Protein AF-A0A2I0QJQ7-F1 (afdb_monomer)

Nearest PDB structures (foldseek):
  6m6u-assembly1_A  TM=6.768E-01  e=4.555E-05  Shewanella oneidensis MR-1
  7aer-assembly1_A  TM=6.927E-01  e=9.333E-05  Shewanella oneidensis MR-1
  7bxo-assembly1_A  TM=7.115E-01  e=1.380E-04  Shewanella oneidensis MR-1
  6m6w-assembly1_F  TM=6.430E-01  e=3.671E-04  Shewanella oneidensis MR-1
  6m6v-assembly1_A  TM=6.488E-01  e=1.042E-03  Shewanella oneidensis MR-1

Foldseek 3Di:
DPPQADDLVNVLVQCVVLQVFWKKWFDPCQVPVHQQATEMETEDVDQDPVVLVVVVVVCPPSGPPSYDYDHLNPDDLVVLVRCLVTIGTSHDDPVVVNVVSVVSVVVVD

Radius of gyration: 13.85 Å; Cα contacts (8 Å, |Δi|>4): 136; chains: 1; bounding box: 44×24×38 Å

Secondary structure (DSSP, 8-state):
---S---HHHHHHHTGGGTTSEEEE-THHHHH---SSEEEEEE-----HHHHHHHHHHHTTSS-TTEEEEEGGGS-HHHHHHHHHS-EEEES-HHHHHHHHHHHHTT--

Mean predicted aligned error: 4.7 Å

Solvent-accessible surface area (backbone atoms only — not comparable to full-ato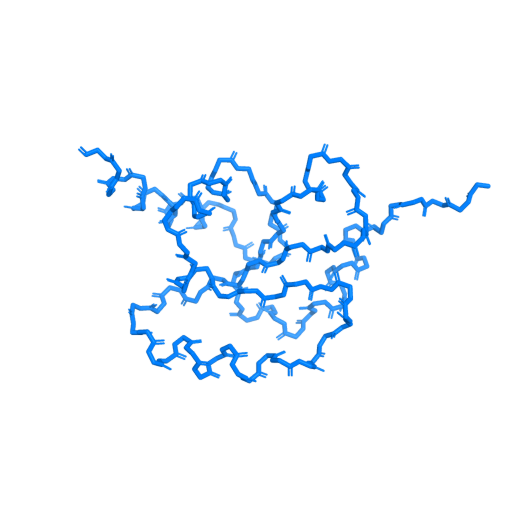m values): 6516 Å² total; per-residue (Å²): 131,81,75,74,57,80,53,70,67,58,54,43,60,73,48,50,89,51,58,90,34,36,29,30,39,22,64,56,30,74,76,70,46,44,64,81,54,35,37,31,35,38,47,78,89,59,86,54,63,68,61,51,49,52,55,46,61,75,50,63,86,76,56,66,88,50,49,50,79,41,50,49,79,77,49,56,70,72,56,49,52,52,40,74,76,44,63,45,82,71,30,73,56,70,69,62,52,52,54,58,47,50,62,58,57,66,74,74,116

Sequence (109 aa):
MLSTDKLPDEIKNDLKDLRTYEVIIYGSYVKEKSIRDIDIAVITKIKNKDENLKIWYDLIGRFPPLYDIKIFELLPLTIKATIINNYKVIFGNSPDISEYFYFYRKLWD

Structure (mmCIF, N/CA/C/O backbone):
data_AF-A0A2I0QJQ7-F1
#
_entry.id   AF-A0A2I0QJQ7-F1
#
loop_
_atom_site.group_PDB
_atom_site.id
_atom_site.type_symbol
_atom_site.label_atom_id
_atom_site.label_alt_id
_atom_site.label_comp_id
_atom_site.label_asym_id
_atom_site.label_entity_id
_atom_site.label_seq_id
_atom_site.pdbx_PDB_ins_code
_atom_site.Cartn_x
_atom_site.Cartn_y
_atom_site.Cartn_z
_atom_site.occupancy
_atom_site.B_iso_or_equiv
_atom_site.auth_seq_id
_atom_site.auth_comp_id
_atom_site.auth_asym_id
_atom_site.auth_atom_id
_atom_site.pdbx_PDB_model_num
ATOM 1 N N . MET A 1 1 ? 27.780 -5.982 -15.570 1.00 35.81 1 MET A N 1
ATOM 2 C CA . MET A 1 1 ? 26.865 -6.127 -14.419 1.00 35.81 1 MET A CA 1
ATOM 3 C C . MET A 1 1 ? 25.549 -5.490 -14.808 1.00 35.81 1 MET A C 1
ATOM 5 O O . MET A 1 1 ? 25.504 -4.275 -14.927 1.00 35.81 1 MET A O 1
ATOM 9 N N . LEU A 1 2 ? 24.527 -6.293 -15.106 1.00 39.06 2 LEU A N 1
ATOM 10 C CA . LEU A 1 2 ? 23.160 -5.784 -15.225 1.00 39.06 2 LEU A CA 1
ATOM 11 C C . LEU A 1 2 ? 22.758 -5.304 -13.827 1.00 39.06 2 LEU A C 1
ATOM 13 O O . LEU A 1 2 ? 22.912 -6.063 -12.871 1.00 39.06 2 LEU A O 1
ATOM 17 N N . SER A 1 3 ? 22.348 -4.046 -13.684 1.00 45.84 3 SER A N 1
ATOM 18 C CA . SER A 1 3 ? 21.834 -3.550 -12.410 1.00 45.84 3 SER A CA 1
ATOM 19 C C . SER A 1 3 ? 20.608 -4.378 -12.034 1.00 45.84 3 SER A C 1
ATOM 21 O O . SER A 1 3 ? 19.623 -4.407 -12.764 1.00 45.84 3 SER A O 1
ATOM 23 N N . THR A 1 4 ? 20.674 -5.067 -10.900 1.00 55.44 4 THR A N 1
ATOM 24 C CA . THR A 1 4 ? 19.566 -5.831 -10.304 1.00 55.44 4 THR A CA 1
ATOM 25 C C . THR A 1 4 ? 18.469 -4.944 -9.711 1.00 55.44 4 THR A C 1
ATOM 27 O O . THR A 1 4 ? 17.486 -5.462 -9.193 1.00 55.44 4 THR A O 1
ATOM 30 N N . ASP A 1 5 ? 18.617 -3.623 -9.813 1.00 65.38 5 ASP A N 1
ATOM 31 C CA . ASP A 1 5 ? 17.713 -2.634 -9.244 1.00 65.38 5 ASP A CA 1
ATOM 32 C C . ASP A 1 5 ? 16.910 -1.982 -10.376 1.00 65.38 5 ASP A C 1
ATOM 34 O O . ASP A 1 5 ? 17.487 -1.363 -11.273 1.00 65.38 5 ASP A O 1
ATOM 38 N N . LYS A 1 6 ? 15.576 -2.059 -10.315 1.00 73.44 6 LYS A N 1
ATOM 39 C CA . LYS A 1 6 ? 14.714 -1.178 -11.109 1.00 73.44 6 LYS A CA 1
ATOM 40 C C . LYS A 1 6 ? 14.718 0.200 -10.463 1.00 73.44 6 LYS A C 1
ATOM 42 O O . LYS A 1 6 ? 14.444 0.311 -9.262 1.00 73.44 6 LYS A O 1
ATOM 47 N N . LEU A 1 7 ? 15.038 1.241 -11.229 1.00 81.56 7 LEU A N 1
ATOM 48 C CA . LEU A 1 7 ? 15.132 2.594 -10.687 1.00 81.56 7 LEU A CA 1
ATOM 49 C C . LEU A 1 7 ? 13.747 3.104 -10.239 1.00 81.56 7 LEU A C 1
ATOM 51 O O . LEU A 1 7 ? 12.741 2.803 -10.887 1.00 81.56 7 LEU A O 1
ATOM 55 N N . PRO A 1 8 ? 13.661 3.908 -9.160 1.00 81.44 8 PRO A N 1
ATOM 56 C CA . PRO A 1 8 ? 12.390 4.465 -8.692 1.00 81.44 8 PRO A CA 1
ATOM 57 C C . PRO A 1 8 ? 11.608 5.228 -9.769 1.00 81.44 8 PRO A C 1
ATOM 59 O O . PRO A 1 8 ? 10.381 5.162 -9.785 1.00 81.44 8 PRO A O 1
ATOM 62 N N . ASP A 1 9 ? 12.303 5.912 -10.680 1.00 88.06 9 ASP A N 1
ATOM 63 C CA . ASP A 1 9 ? 11.674 6.669 -11.767 1.00 88.06 9 ASP A CA 1
ATOM 64 C C . ASP A 1 9 ? 11.020 5.760 -12.813 1.00 88.06 9 ASP A C 1
ATOM 66 O O . ASP A 1 9 ? 9.946 6.082 -13.319 1.00 88.06 9 ASP A O 1
ATOM 70 N N . GLU A 1 10 ? 11.603 4.589 -13.082 1.00 91.44 10 GLU A N 1
ATOM 71 C CA . GLU A 1 10 ? 10.990 3.586 -13.957 1.00 91.44 10 GLU A CA 1
ATOM 72 C C . GLU A 1 10 ? 9.720 3.018 -13.322 1.00 91.44 10 GLU A C 1
ATOM 74 O O . GLU A 1 10 ? 8.692 2.908 -13.984 1.00 91.44 10 GLU A O 1
ATOM 79 N N . ILE A 1 11 ? 9.758 2.719 -12.018 1.00 92.44 11 ILE A N 1
ATOM 80 C CA . ILE A 1 11 ? 8.571 2.258 -11.284 1.00 92.44 11 ILE A CA 1
ATOM 81 C C . ILE A 1 11 ? 7.478 3.327 -11.307 1.00 92.44 11 ILE A C 1
ATOM 83 O O . ILE A 1 11 ? 6.312 3.025 -11.555 1.00 92.44 11 ILE A O 1
ATOM 87 N N . LYS A 1 12 ? 7.849 4.590 -11.090 1.00 94.19 12 LYS A N 1
ATOM 88 C CA . LYS A 1 12 ? 6.910 5.709 -11.152 1.00 94.19 12 LYS A CA 1
ATOM 89 C C . LYS A 1 12 ? 6.307 5.861 -12.550 1.00 94.19 12 LYS A C 1
ATOM 91 O O . LYS A 1 12 ? 5.115 6.117 -12.666 1.00 94.19 12 LYS A O 1
ATOM 96 N N . ASN A 1 13 ? 7.087 5.684 -13.612 1.00 95.50 13 ASN A N 1
ATOM 97 C CA . ASN A 1 13 ? 6.565 5.761 -14.974 1.00 95.50 13 ASN A CA 1
ATOM 98 C C . ASN A 1 13 ? 5.600 4.608 -15.303 1.00 95.50 13 ASN A C 1
ATOM 100 O O . ASN A 1 13 ? 4.540 4.853 -15.878 1.00 95.50 13 ASN A O 1
ATOM 104 N N . ASP A 1 14 ? 5.920 3.380 -14.895 1.00 95.19 14 ASP A N 1
ATOM 105 C CA . ASP A 1 14 ? 5.062 2.207 -15.118 1.00 95.19 14 ASP A CA 1
ATOM 106 C C . ASP A 1 14 ? 3.722 2.315 -14.383 1.00 95.19 14 ASP A C 1
ATOM 108 O O . ASP A 1 14 ? 2.685 1.897 -14.893 1.00 95.19 14 ASP A O 1
ATOM 112 N N . LEU A 1 15 ? 3.733 2.918 -13.193 1.00 96.25 15 LEU A N 1
ATOM 113 C CA . LEU A 1 15 ? 2.554 3.076 -12.343 1.00 96.25 15 LEU A CA 1
ATOM 114 C C . LEU A 1 15 ? 1.828 4.416 -12.549 1.00 96.25 15 LEU A C 1
ATOM 116 O O . LEU A 1 15 ? 0.923 4.738 -11.782 1.00 96.25 15 LEU A O 1
ATOM 120 N N . LYS A 1 16 ? 2.186 5.214 -13.565 1.00 96.31 16 LYS A N 1
ATOM 121 C CA . LYS A 1 16 ? 1.664 6.582 -13.777 1.00 96.31 16 LYS A CA 1
ATOM 122 C C . LYS A 1 16 ? 0.136 6.692 -13.806 1.00 96.31 16 LYS A C 1
ATOM 124 O O . LYS A 1 16 ? -0.399 7.737 -13.439 1.00 96.31 16 LYS A O 1
ATOM 129 N N . ASP A 1 17 ? -0.558 5.634 -14.218 1.00 96.06 17 ASP A N 1
ATOM 130 C CA . ASP A 1 17 ? -2.022 5.594 -14.285 1.00 96.06 17 ASP A CA 1
ATOM 131 C C . ASP A 1 17 ? -2.670 5.494 -12.892 1.00 96.06 17 ASP A C 1
ATOM 133 O O . ASP A 1 17 ? -3.853 5.786 -12.744 1.00 96.06 17 ASP A O 1
ATOM 137 N N . LEU A 1 18 ? -1.895 5.153 -11.855 1.00 96.81 18 LEU A N 1
ATOM 138 C CA . LEU A 1 18 ? -2.322 5.164 -10.454 1.00 96.81 18 LEU A CA 1
ATOM 139 C C . LEU A 1 18 ? -2.127 6.523 -9.770 1.00 96.81 18 LEU A C 1
ATO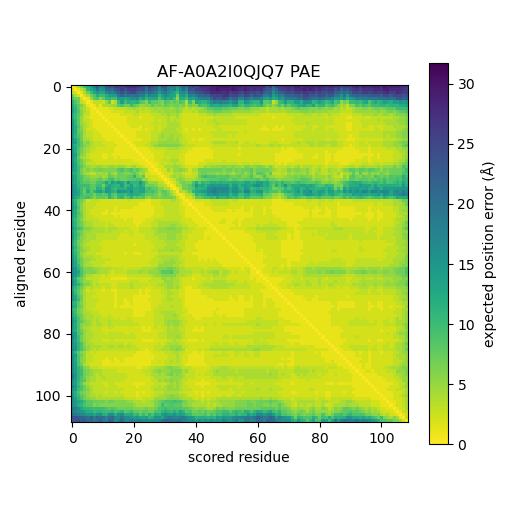M 141 O O . LEU A 1 18 ? -2.460 6.651 -8.598 1.00 96.81 18 LEU A O 1
ATOM 145 N N . ARG A 1 19 ? -1.609 7.551 -10.460 1.00 95.25 19 ARG A N 1
ATOM 146 C CA . ARG A 1 19 ? -1.275 8.859 -9.854 1.00 95.25 19 ARG A CA 1
ATOM 147 C C . ARG A 1 19 ? -2.458 9.605 -9.226 1.00 95.25 19 ARG A C 1
ATOM 149 O O . ARG A 1 19 ? -2.250 10.607 -8.550 1.00 95.25 19 ARG A O 1
ATOM 156 N N . THR A 1 20 ? -3.688 9.185 -9.523 1.00 95.00 20 THR A N 1
ATOM 157 C CA . THR A 1 20 ? -4.914 9.705 -8.898 1.00 95.00 20 THR A CA 1
ATOM 158 C C . THR A 1 20 ? -5.101 9.200 -7.471 1.00 95.00 20 THR A C 1
ATOM 160 O O . THR A 1 20 ? -5.920 9.747 -6.741 1.00 95.00 20 THR A O 1
ATOM 163 N N . TYR A 1 21 ? -4.355 8.168 -7.084 1.00 97.44 21 TYR A N 1
ATOM 164 C CA . TYR A 1 21 ? -4.306 7.615 -5.743 1.00 97.44 21 TYR A CA 1
ATOM 165 C C . TYR A 1 21 ? -2.980 7.957 -5.066 1.00 97.44 21 TYR A C 1
ATOM 167 O O . TYR A 1 21 ? -1.979 8.296 -5.705 1.00 97.44 21 TYR A O 1
ATOM 175 N N . GLU A 1 22 ? -2.962 7.797 -3.749 1.00 98.12 22 GLU A N 1
ATOM 176 C CA . GLU A 1 22 ? -1.719 7.658 -3.006 1.00 98.12 22 GLU A CA 1
ATOM 177 C C . GLU A 1 22 ? -1.194 6.232 -3.202 1.00 98.12 22 GLU A C 1
ATOM 179 O O . GLU A 1 22 ? -1.937 5.255 -3.079 1.00 98.12 22 GLU A O 1
ATOM 184 N N . VAL A 1 23 ? 0.086 6.109 -3.547 1.00 98.00 23 VAL A N 1
ATOM 185 C CA . VAL A 1 23 ? 0.702 4.827 -3.902 1.00 98.00 23 VAL A CA 1
ATOM 186 C C . VAL A 1 23 ? 2.054 4.714 -3.239 1.00 98.00 23 VAL A C 1
ATOM 188 O O . VAL A 1 23 ? 2.887 5.624 -3.322 1.00 98.00 23 VAL A O 1
ATOM 191 N N . ILE A 1 24 ? 2.287 3.562 -2.628 1.00 97.31 24 ILE A N 1
ATOM 192 C CA . ILE A 1 24 ? 3.518 3.262 -1.912 1.00 97.31 24 ILE A CA 1
ATOM 193 C C . ILE A 1 24 ? 4.082 1.907 -2.339 1.00 97.31 24 ILE A C 1
ATOM 195 O O . ILE A 1 24 ? 3.341 0.998 -2.712 1.00 97.31 24 ILE A O 1
ATOM 199 N N . ILE A 1 25 ? 5.401 1.771 -2.236 1.00 95.56 25 ILE A N 1
ATOM 200 C CA . ILE A 1 25 ? 6.098 0.485 -2.267 1.00 95.56 25 ILE A CA 1
ATOM 201 C C . ILE A 1 25 ? 6.326 0.031 -0.830 1.00 95.56 25 ILE A C 1
ATOM 203 O O . ILE A 1 25 ? 6.700 0.844 0.023 1.00 95.56 25 ILE A O 1
ATOM 207 N N . TYR A 1 26 ? 6.152 -1.260 -0.572 1.00 93.69 26 TYR A N 1
ATOM 208 C CA . TYR A 1 26 ? 6.485 -1.887 0.704 1.00 93.69 26 TYR A CA 1
ATOM 209 C C . TYR A 1 26 ? 7.250 -3.203 0.490 1.00 93.69 26 TYR A C 1
ATOM 211 O O . TYR A 1 26 ? 7.782 -3.464 -0.589 1.00 93.69 26 TYR A O 1
ATOM 219 N N . GLY A 1 27 ? 7.396 -3.998 1.550 1.00 87.94 27 GLY A N 1
ATOM 220 C CA . GLY A 1 27 ? 7.920 -5.359 1.439 1.00 87.94 27 GLY A CA 1
ATOM 221 C C . GLY A 1 27 ? 9.416 -5.437 1.125 1.00 87.94 27 GLY A C 1
ATOM 222 O O . GLY A 1 27 ? 10.215 -4.611 1.586 1.00 87.94 27 GLY A O 1
ATOM 223 N N . SER A 1 28 ? 9.814 -6.477 0.387 1.00 82.44 28 SER A N 1
ATOM 224 C CA . SER A 1 28 ? 11.232 -6.799 0.158 1.00 82.44 28 SER A CA 1
ATOM 225 C C . SER A 1 28 ? 11.964 -5.753 -0.672 1.00 82.44 28 SER A C 1
ATOM 227 O O . SER A 1 28 ? 13.163 -5.557 -0.473 1.00 82.44 28 SER A O 1
ATOM 229 N N . TYR A 1 29 ? 11.266 -5.028 -1.550 1.00 83.31 29 TYR A N 1
ATOM 230 C CA . TYR A 1 29 ? 11.893 -3.969 -2.340 1.00 83.31 29 TYR A CA 1
ATOM 231 C C . TYR A 1 29 ? 12.427 -2.840 -1.444 1.00 83.31 29 TYR A C 1
ATOM 233 O O . TYR A 1 29 ? 13.516 -2.320 -1.677 1.00 83.31 29 TYR A O 1
ATOM 241 N N . VAL A 1 30 ? 11.714 -2.491 -0.368 1.00 78.69 30 VAL A N 1
ATOM 242 C CA . VAL A 1 30 ? 12.160 -1.433 0.554 1.00 78.69 30 VAL A CA 1
ATOM 243 C C . VAL A 1 30 ? 13.359 -1.881 1.398 1.00 78.69 30 VAL A C 1
ATOM 245 O O . VAL A 1 30 ? 14.216 -1.060 1.715 1.00 78.69 30 VAL A O 1
ATOM 248 N N . LYS A 1 31 ? 13.447 -3.172 1.747 1.00 74.75 31 LYS A N 1
ATOM 249 C CA . LYS A 1 31 ? 14.528 -3.715 2.591 1.00 74.75 31 LYS A CA 1
ATOM 250 C C . LYS A 1 31 ? 15.795 -4.068 1.809 1.00 74.75 31 LYS A C 1
ATOM 252 O O . LYS A 1 31 ? 16.894 -3.781 2.268 1.00 74.75 31 LYS A O 1
ATOM 257 N N . GLU A 1 32 ? 15.639 -4.702 0.652 1.00 75.88 32 GLU A N 1
ATOM 258 C CA . GLU A 1 32 ? 16.723 -5.390 -0.064 1.00 75.88 32 GLU A CA 1
ATOM 259 C C . GLU A 1 32 ? 16.842 -4.954 -1.531 1.00 75.88 32 GLU A C 1
ATOM 261 O O . GLU A 1 32 ? 17.696 -5.466 -2.248 1.00 75.88 32 GLU A O 1
ATOM 266 N N . LYS A 1 33 ? 15.975 -4.042 -2.002 1.00 70.69 33 LYS A N 1
ATOM 267 C CA . LYS A 1 33 ? 15.838 -3.658 -3.422 1.00 70.69 33 LYS A CA 1
ATOM 268 C C . LYS A 1 33 ? 15.596 -4.835 -4.378 1.00 70.69 33 LYS A C 1
ATOM 270 O O . LYS A 1 33 ? 15.808 -4.722 -5.581 1.00 70.69 33 LYS A O 1
ATOM 275 N N . SER A 1 34 ? 15.104 -5.956 -3.853 1.00 74.56 34 SER A N 1
ATOM 276 C CA . SER A 1 34 ? 14.746 -7.133 -4.645 1.00 74.56 34 SER A CA 1
ATOM 277 C C . SER A 1 34 ? 13.626 -6.800 -5.636 1.00 74.56 34 SER A C 1
ATOM 279 O O . SER A 1 34 ? 12.571 -6.310 -5.237 1.00 74.56 34 SER A O 1
ATOM 281 N N . ILE A 1 35 ? 13.850 -7.112 -6.915 1.00 69.19 35 ILE A N 1
ATOM 282 C CA . ILE A 1 35 ? 12.899 -6.918 -8.022 1.00 69.19 35 ILE A CA 1
ATOM 283 C C . IL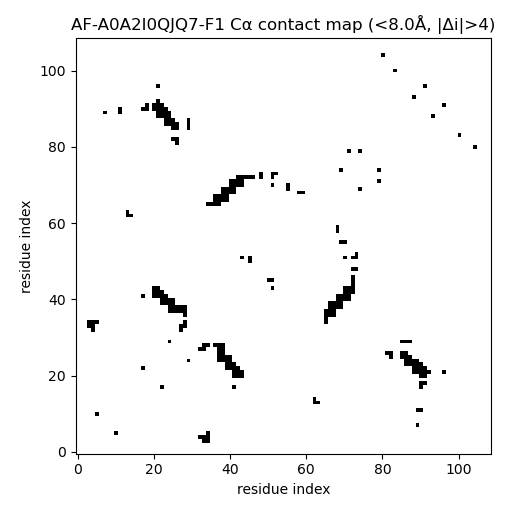E A 1 35 ? 12.145 -8.199 -8.402 1.00 69.19 35 ILE A C 1
ATOM 285 O O . ILE A 1 35 ? 11.662 -8.296 -9.521 1.00 69.19 35 ILE A O 1
ATOM 289 N N . ARG A 1 36 ? 12.114 -9.234 -7.555 1.00 71.56 36 ARG A N 1
ATOM 290 C CA . ARG A 1 36 ? 11.366 -10.456 -7.909 1.00 71.56 36 ARG A CA 1
ATOM 291 C C . ARG A 1 36 ? 9.864 -10.193 -7.956 1.00 71.56 36 ARG A C 1
ATOM 293 O O . ARG A 1 36 ? 9.248 -10.510 -8.961 1.00 71.56 36 ARG A O 1
ATOM 300 N N . ASP A 1 37 ? 9.357 -9.527 -6.925 1.00 78.62 37 ASP A N 1
ATOM 301 C CA . ASP A 1 37 ? 7.972 -9.093 -6.788 1.00 78.62 37 ASP A CA 1
ATOM 302 C C . ASP A 1 37 ? 8.003 -7.730 -6.082 1.00 78.62 37 ASP A C 1
ATOM 304 O O . ASP A 1 37 ? 8.549 -7.604 -4.980 1.00 78.62 37 ASP A O 1
ATOM 308 N N . ILE A 1 38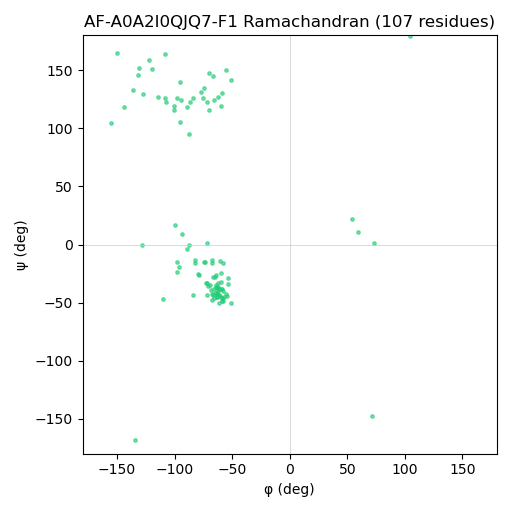 ? 7.522 -6.676 -6.744 1.00 91.69 38 ILE A N 1
ATOM 309 C CA . ILE A 1 38 ? 7.475 -5.331 -6.160 1.00 91.69 38 ILE A CA 1
ATOM 310 C C . ILE A 1 38 ? 6.086 -5.134 -5.560 1.00 91.69 38 ILE A C 1
ATOM 312 O O . ILE A 1 38 ? 5.115 -4.917 -6.285 1.00 91.69 38 ILE A O 1
ATOM 316 N N . ASP A 1 39 ? 6.011 -5.192 -4.232 1.00 94.62 39 ASP A N 1
ATOM 317 C CA . ASP A 1 39 ? 4.779 -4.994 -3.474 1.00 94.62 39 ASP A CA 1
ATOM 318 C C . ASP A 1 39 ? 4.318 -3.528 -3.529 1.00 94.62 39 ASP A C 1
ATOM 320 O O . ASP A 1 39 ? 4.988 -2.626 -3.010 1.00 94.62 39 ASP A O 1
ATOM 324 N N . ILE A 1 40 ? 3.152 -3.288 -4.132 1.00 96.50 40 ILE A N 1
ATOM 325 C CA . ILE A 1 40 ? 2.544 -1.963 -4.276 1.00 96.50 40 ILE A CA 1
ATOM 326 C C . ILE A 1 40 ? 1.245 -1.908 -3.478 1.00 96.50 40 ILE A C 1
ATOM 328 O O . ILE A 1 40 ? 0.343 -2.720 -3.680 1.00 96.50 40 ILE A O 1
ATOM 332 N N . ALA A 1 41 ? 1.108 -0.906 -2.609 1.00 97.94 41 ALA A N 1
ATOM 333 C CA . ALA A 1 41 ? -0.169 -0.595 -1.977 1.00 97.94 41 ALA A CA 1
ATOM 334 C C . ALA A 1 41 ? -0.738 0.706 -2.549 1.00 97.94 41 ALA A C 1
ATOM 336 O O . ALA A 1 41 ? -0.081 1.749 -2.537 1.00 97.94 41 ALA A O 1
ATOM 337 N N . VAL A 1 42 ? -1.979 0.625 -3.023 1.00 98.31 42 VAL A N 1
ATOM 338 C CA . VAL A 1 42 ? -2.821 1.760 -3.402 1.00 98.31 42 VAL A CA 1
ATOM 339 C C . VAL A 1 42 ? -3.698 2.111 -2.205 1.00 98.31 42 VAL A C 1
ATOM 341 O O . VAL A 1 42 ? -4.406 1.248 -1.684 1.00 98.31 42 VAL A O 1
ATOM 344 N N . ILE A 1 43 ? -3.635 3.361 -1.759 1.00 98.38 43 ILE A N 1
ATOM 345 C CA . ILE A 1 43 ? -4.397 3.875 -0.620 1.00 98.38 43 ILE A CA 1
ATOM 346 C C . ILE A 1 43 ? -5.595 4.643 -1.177 1.00 98.38 43 ILE A C 1
ATOM 348 O O . ILE A 1 43 ? -5.434 5.649 -1.872 1.00 98.38 43 ILE A O 1
ATOM 352 N N . THR A 1 44 ? -6.803 4.157 -0.897 1.00 97.69 44 THR A N 1
ATOM 353 C CA . THR A 1 44 ? -8.047 4.760 -1.407 1.00 97.69 44 THR A CA 1
ATOM 354 C C . THR A 1 44 ? -8.709 5.683 -0.389 1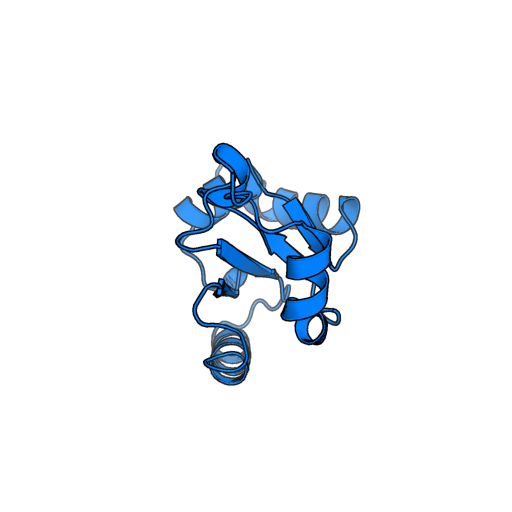.00 97.69 44 THR A C 1
ATOM 356 O O . THR A 1 44 ? -9.501 6.544 -0.767 1.00 97.69 44 THR A O 1
ATOM 359 N N . LYS A 1 45 ? -8.428 5.485 0.907 1.00 95.62 45 LYS A N 1
ATOM 360 C CA . LYS A 1 45 ? -9.131 6.092 2.050 1.00 95.62 45 LYS A CA 1
ATOM 361 C C . LYS A 1 45 ? -10.633 5.769 2.110 1.00 95.62 45 LYS A C 1
ATOM 363 O O . LYS A 1 45 ? -11.353 6.328 2.941 1.00 95.62 45 LYS A O 1
ATOM 368 N N . ILE A 1 46 ? -11.114 4.833 1.291 1.00 96.81 46 ILE A N 1
ATOM 369 C CA . ILE A 1 46 ? -12.513 4.399 1.255 1.00 96.81 46 ILE A CA 1
ATOM 370 C C . ILE A 1 46 ? -12.735 3.348 2.343 1.00 96.81 46 ILE A C 1
ATOM 372 O O . ILE A 1 46 ? -12.057 2.326 2.394 1.00 96.81 46 ILE A O 1
ATOM 376 N N . LYS A 1 47 ? -13.722 3.566 3.220 1.00 93.19 47 LYS A N 1
ATOM 377 C CA . LYS A 1 47 ? -14.065 2.604 4.287 1.00 93.19 47 LYS A CA 1
ATOM 378 C C . LYS A 1 47 ? -14.903 1.427 3.787 1.00 93.19 47 LYS A C 1
ATOM 380 O O . LYS A 1 47 ? -14.890 0.362 4.400 1.00 93.19 47 LYS A O 1
ATOM 385 N N . ASN A 1 48 ? -15.656 1.618 2.704 1.00 97.62 48 ASN A N 1
ATOM 386 C CA . ASN A 1 48 ? -16.516 0.586 2.143 1.00 97.62 48 ASN A CA 1
ATOM 387 C C . ASN A 1 48 ? -15.670 -0.513 1.473 1.00 97.62 48 ASN A C 1
ATOM 389 O O . ASN A 1 48 ? -14.869 -0.249 0.577 1.00 97.62 48 ASN A O 1
ATOM 393 N N . LYS A 1 49 ? -15.837 -1.762 1.916 1.00 96.94 49 LYS A N 1
ATOM 394 C CA . LYS A 1 49 ? -15.072 -2.903 1.397 1.00 96.94 49 LYS A CA 1
ATOM 395 C C . LYS A 1 49 ? -15.427 -3.240 -0.055 1.00 96.94 49 LYS A C 1
ATOM 397 O O . LYS A 1 49 ? -14.529 -3.559 -0.828 1.00 96.94 49 LYS A O 1
ATOM 402 N N . ASP A 1 50 ? -16.700 -3.162 -0.429 1.00 98.19 50 ASP A N 1
ATOM 403 C CA . ASP A 1 50 ? -17.169 -3.532 -1.769 1.00 98.19 50 ASP A CA 1
ATOM 404 C C . ASP A 1 50 ? -16.711 -2.523 -2.826 1.00 98.19 50 ASP A C 1
ATOM 406 O O . ASP A 1 50 ? -16.352 -2.908 -3.935 1.00 98.19 50 ASP A O 1
ATOM 410 N N . GLU A 1 51 ? -16.655 -1.236 -2.478 1.00 98.38 51 GLU A N 1
ATOM 411 C CA . GLU A 1 51 ? -16.057 -0.203 -3.332 1.00 98.38 51 GLU A CA 1
ATOM 412 C C . GLU A 1 51 ? -14.563 -0.453 -3.554 1.00 98.38 51 GLU A C 1
ATOM 414 O O . GLU A 1 51 ? -14.097 -0.437 -4.691 1.00 98.38 51 GLU A O 1
ATOM 419 N N . ASN A 1 52 ? -13.825 -0.782 -2.492 1.00 98.38 52 ASN A N 1
ATOM 420 C CA . ASN A 1 52 ? -12.418 -1.155 -2.609 1.00 98.38 52 ASN A CA 1
ATOM 421 C C . ASN A 1 52 ? -12.206 -2.407 -3.469 1.00 98.38 52 ASN A C 1
ATOM 423 O O . ASN A 1 52 ? -11.245 -2.469 -4.232 1.00 98.38 52 ASN A O 1
ATOM 427 N N . LEU A 1 53 ? -13.091 -3.405 -3.366 1.00 98.19 53 LEU A N 1
ATOM 428 C CA . LEU A 1 53 ? -13.033 -4.600 -4.207 1.00 98.19 53 LEU A CA 1
ATOM 429 C C . LEU A 1 53 ? -13.272 -4.261 -5.680 1.00 98.19 53 LEU A C 1
ATOM 431 O O . LEU A 1 53 ? -12.544 -4.768 -6.525 1.00 98.19 53 LEU A O 1
ATOM 435 N N . LYS A 1 54 ? -14.234 -3.383 -5.993 1.00 98.25 54 LYS A N 1
ATOM 436 C CA . LYS A 1 54 ? -14.463 -2.902 -7.367 1.00 98.25 54 LYS A CA 1
ATOM 437 C C . LYS A 1 54 ? -13.217 -2.226 -7.934 1.00 98.25 54 LYS A C 1
ATOM 439 O O . LYS A 1 54 ? -12.765 -2.612 -9.004 1.00 98.25 54 LYS A O 1
ATOM 444 N N . ILE A 1 55 ? -12.615 -1.307 -7.174 1.00 97.88 55 ILE A N 1
ATOM 445 C CA . ILE A 1 55 ? -11.363 -0.651 -7.573 1.00 97.88 55 ILE A CA 1
ATOM 446 C C . ILE A 1 55 ? -10.269 -1.695 -7.794 1.00 97.88 55 ILE A C 1
ATOM 448 O O . ILE A 1 55 ? -9.578 -1.647 -8.803 1.00 97.88 55 ILE A O 1
ATOM 452 N N . TRP A 1 56 ? -10.115 -2.662 -6.886 1.00 97.62 56 TRP A N 1
ATOM 453 C CA . TRP A 1 56 ? -9.123 -3.721 -7.047 1.00 97.62 56 TRP A CA 1
ATOM 454 C C . TRP A 1 56 ? -9.330 -4.512 -8.343 1.00 97.62 56 TRP A C 1
ATOM 456 O O . TRP A 1 56 ? -8.375 -4.664 -9.100 1.00 97.62 56 TRP A O 1
ATOM 466 N N . TYR A 1 57 ? -10.560 -4.951 -8.637 1.00 97.12 57 TYR A N 1
ATOM 467 C CA . TYR A 1 57 ? -10.885 -5.646 -9.886 1.00 97.12 57 TYR A CA 1
ATOM 468 C C . TYR A 1 57 ? -10.543 -4.808 -11.123 1.00 97.12 57 TYR A C 1
ATOM 470 O O . TYR A 1 57 ? -9.974 -5.347 -12.071 1.00 97.12 57 TYR A O 1
ATOM 478 N N . ASP A 1 58 ? -10.794 -3.498 -11.084 1.00 96.00 58 ASP A N 1
ATOM 479 C CA . ASP A 1 58 ? -10.459 -2.573 -12.172 1.00 96.00 58 ASP A CA 1
ATOM 480 C C . ASP A 1 58 ? -8.947 -2.378 -12.372 1.00 96.00 58 ASP A C 1
ATOM 482 O O . ASP A 1 58 ? -8.537 -1.841 -13.401 1.00 96.00 58 ASP A O 1
ATOM 486 N N . LEU A 1 59 ? -8.104 -2.765 -11.408 1.00 95.25 59 LEU A N 1
ATOM 487 C CA . LEU A 1 59 ? -6.641 -2.681 -11.503 1.00 95.25 59 LEU A CA 1
ATOM 488 C C . LEU A 1 59 ? -5.985 -3.997 -11.950 1.00 95.25 59 LEU A C 1
ATOM 490 O O . LEU A 1 59 ? -4.844 -3.972 -12.422 1.00 95.25 59 LEU A O 1
ATOM 494 N N . ILE A 1 60 ? -6.674 -5.136 -11.829 1.00 91.50 60 ILE A N 1
ATOM 495 C CA . ILE A 1 60 ? -6.122 -6.454 -12.176 1.00 91.50 60 ILE A CA 1
ATOM 496 C C . ILE A 1 60 ? -5.702 -6.491 -13.649 1.00 91.50 60 ILE A C 1
ATOM 498 O O . ILE A 1 60 ? -6.454 -6.122 -14.546 1.00 91.50 60 ILE A O 1
ATOM 502 N N . GLY A 1 61 ? -4.476 -6.960 -13.902 1.00 90.75 61 GLY A N 1
ATOM 503 C CA . GLY A 1 61 ? -3.945 -7.164 -15.254 1.00 90.75 61 GLY A CA 1
ATOM 504 C C . GLY A 1 61 ? -3.583 -5.886 -16.020 1.00 90.75 61 GLY A C 1
ATOM 505 O O . GLY A 1 61 ? -3.130 -5.982 -17.157 1.00 90.75 61 GLY A O 1
ATOM 506 N N . ARG A 1 62 ? -3.743 -4.695 -15.424 1.00 94.88 62 ARG A N 1
ATOM 507 C CA . ARG A 1 62 ? -3.409 -3.412 -16.074 1.00 94.88 62 ARG A CA 1
ATOM 508 C C . ARG A 1 62 ? -1.933 -3.037 -16.012 1.00 94.88 62 ARG A C 1
ATOM 510 O O . ARG A 1 62 ? -1.506 -2.152 -16.747 1.00 94.88 62 ARG A O 1
ATOM 517 N N . PHE A 1 63 ? -1.171 -3.686 -15.141 1.00 94.19 63 PHE A N 1
ATOM 518 C CA . PHE A 1 63 ? 0.230 -3.368 -14.883 1.00 94.19 63 PHE A CA 1
ATOM 519 C C . PHE A 1 63 ? 1.114 -4.590 -15.137 1.00 94.19 63 PHE A C 1
ATOM 521 O O . PHE A 1 63 ? 0.611 -5.719 -15.117 1.00 94.19 63 PHE A O 1
ATOM 528 N N . PRO A 1 64 ? 2.423 -4.391 -15.379 1.00 92.06 64 PRO A N 1
ATOM 529 C CA . PRO A 1 64 ? 3.355 -5.495 -15.553 1.00 92.06 64 PRO A CA 1
ATOM 530 C C . PRO A 1 64 ? 3.262 -6.520 -14.407 1.00 92.06 64 PRO A C 1
ATOM 532 O O . PRO A 1 64 ? 3.176 -6.103 -13.251 1.00 92.06 64 PRO A O 1
ATOM 535 N N . PRO A 1 65 ? 3.365 -7.835 -14.687 1.00 90.19 65 PRO A N 1
ATOM 536 C CA . PRO A 1 65 ? 3.268 -8.895 -13.672 1.00 90.19 65 PRO A CA 1
ATOM 537 C C . PRO A 1 65 ? 4.282 -8.800 -12.524 1.00 90.19 65 PRO A C 1
ATOM 539 O O . PRO A 1 65 ? 4.109 -9.445 -11.501 1.00 90.19 65 PRO A O 1
ATOM 542 N N . LEU A 1 66 ? 5.331 -7.995 -12.702 1.00 91.94 66 LEU A N 1
ATOM 543 C CA . LEU A 1 66 ? 6.329 -7.658 -11.689 1.00 91.94 66 LEU A CA 1
ATOM 544 C C . LEU A 1 66 ? 5.734 -6.962 -10.446 1.00 91.94 66 LEU A C 1
ATOM 546 O O . LEU A 1 66 ? 6.354 -6.973 -9.383 1.00 91.94 66 LEU A O 1
ATOM 550 N N . TYR A 1 67 ? 4.584 -6.301 -10.584 1.00 93.81 67 TYR A N 1
ATOM 551 C CA . TYR A 1 67 ? 3.962 -5.530 -9.511 1.00 93.81 67 TYR A CA 1
ATOM 552 C C . TYR A 1 67 ? 2.831 -6.317 -8.852 1.00 93.81 67 TYR A C 1
ATOM 554 O O . TYR A 1 67 ? 1.816 -6.590 -9.496 1.00 93.81 67 TYR A O 1
ATOM 562 N N . ASP A 1 68 ? 2.954 -6.596 -7.552 1.00 93.94 68 ASP A N 1
ATOM 563 C CA . ASP A 1 68 ? 1.822 -7.092 -6.768 1.00 93.94 68 ASP A CA 1
ATOM 564 C C . ASP A 1 68 ? 1.022 -5.907 -6.220 1.00 93.94 68 ASP A C 1
ATOM 566 O O . ASP A 1 68 ? 1.366 -5.310 -5.198 1.00 93.94 68 ASP A O 1
ATOM 570 N N . ILE A 1 69 ? -0.034 -5.525 -6.940 1.00 96.06 69 ILE A N 1
ATOM 571 C CA . ILE A 1 69 ? -0.867 -4.370 -6.598 1.00 96.06 69 ILE A CA 1
ATOM 572 C C . ILE A 1 69 ? -1.996 -4.793 -5.660 1.00 96.06 69 ILE A C 1
ATOM 574 O O . ILE A 1 69 ? -2.894 -5.563 -6.018 1.00 96.06 69 ILE A O 1
ATOM 578 N N . LYS A 1 70 ? -1.985 -4.218 -4.457 1.00 97.12 70 LYS A N 1
ATOM 579 C CA . LYS A 1 70 ? -3.010 -4.401 -3.427 1.00 97.12 70 LYS A CA 1
ATOM 580 C C . LYS A 1 70 ? -3.673 -3.075 -3.065 1.00 97.12 70 LYS A C 1
ATOM 582 O O . LYS A 1 70 ? -3.049 -2.019 -3.103 1.00 97.12 70 LYS A O 1
ATOM 587 N N . ILE A 1 71 ? -4.933 -3.143 -2.638 1.00 98.31 71 ILE A N 1
ATOM 588 C CA . ILE A 1 71 ? -5.611 -2.017 -1.987 1.00 98.31 71 ILE A CA 1
ATOM 589 C C . ILE A 1 71 ? -5.306 -2.065 -0.493 1.00 98.31 71 ILE A C 1
ATOM 591 O O . ILE A 1 71 ? -5.605 -3.070 0.159 1.00 98.31 71 ILE A O 1
ATOM 595 N N . PHE A 1 72 ? -4.726 -0.996 0.054 1.00 97.88 72 PHE A N 1
ATOM 596 C CA . PHE A 1 72 ? -4.289 -0.936 1.448 1.00 97.88 72 PHE A CA 1
ATOM 597 C C . PHE A 1 72 ? -5.426 -1.281 2.413 1.00 97.88 72 PHE A C 1
ATOM 599 O O . PHE A 1 72 ? -5.250 -2.087 3.325 1.00 97.88 72 PHE A O 1
ATOM 606 N N . GLU A 1 73 ? -6.619 -0.736 2.190 1.00 97.25 73 GLU A N 1
ATOM 607 C CA . GLU A 1 73 ? -7.778 -0.904 3.063 1.00 97.25 73 GLU A CA 1
ATOM 608 C C . GLU A 1 73 ? -8.262 -2.361 3.132 1.00 97.25 73 GLU A C 1
ATOM 610 O O . GLU A 1 73 ? -8.778 -2.777 4.175 1.00 97.25 73 GLU A O 1
ATOM 615 N N . LEU A 1 74 ? -8.012 -3.165 2.091 1.00 97.38 74 LEU A N 1
ATOM 616 C CA . LEU A 1 74 ? -8.354 -4.592 2.040 1.00 97.38 74 LEU A CA 1
ATOM 617 C C . LEU A 1 74 ? -7.323 -5.496 2.730 1.00 97.38 74 LEU A C 1
ATOM 619 O O . LEU A 1 74 ? -7.617 -6.666 2.982 1.00 97.38 74 LEU A O 1
ATOM 623 N N . LEU A 1 75 ? -6.130 -4.984 3.046 1.00 96.19 75 LEU A N 1
ATOM 624 C CA . LEU A 1 75 ? -5.061 -5.796 3.619 1.00 96.19 75 LEU A CA 1
ATOM 625 C C . LEU A 1 75 ? -5.366 -6.234 5.063 1.00 96.19 75 LEU A C 1
ATOM 627 O O . LEU A 1 75 ? -5.968 -5.475 5.840 1.00 96.19 75 LEU A O 1
ATOM 631 N N . PRO A 1 76 ? -4.892 -7.430 5.465 1.00 94.44 76 PRO A N 1
ATOM 632 C CA . PRO A 1 76 ? -4.876 -7.848 6.857 1.00 94.44 76 PRO A CA 1
ATOM 633 C C . PRO A 1 76 ? -4.132 -6.853 7.744 1.00 94.44 76 PRO A C 1
ATOM 635 O O . PRO A 1 76 ? -3.169 -6.200 7.337 1.00 94.44 76 PRO A O 1
ATOM 638 N N . LEU A 1 77 ? -4.564 -6.784 8.998 1.00 91.12 77 LEU A N 1
ATOM 639 C CA . LEU A 1 77 ? -4.071 -5.827 9.975 1.00 91.12 77 LEU A CA 1
ATOM 640 C C . LEU A 1 77 ? -2.548 -5.932 10.213 1.00 91.12 77 LEU A C 1
ATOM 642 O O . LEU A 1 77 ? -1.858 -4.922 10.300 1.00 91.12 77 LEU A O 1
ATOM 646 N N . THR A 1 78 ? -2.010 -7.150 10.234 1.00 90.94 78 THR A N 1
ATOM 647 C CA . THR A 1 78 ? -0.571 -7.434 10.381 1.00 90.94 78 THR A CA 1
ATOM 648 C C . THR A 1 78 ? 0.264 -6.907 9.209 1.00 90.94 78 THR A C 1
ATOM 650 O O . THR A 1 78 ? 1.370 -6.394 9.401 1.00 90.94 78 THR A O 1
ATOM 653 N N . ILE A 1 79 ? -0.275 -6.974 7.988 1.00 93.12 79 ILE A N 1
ATOM 654 C CA . ILE A 1 79 ? 0.386 -6.426 6.798 1.00 93.12 79 ILE A CA 1
ATOM 655 C C . ILE A 1 79 ? 0.345 -4.898 6.853 1.00 93.12 79 ILE A C 1
ATOM 657 O O . ILE A 1 79 ? 1.374 -4.260 6.641 1.00 93.12 79 ILE A O 1
ATOM 661 N N . LYS A 1 80 ? -0.798 -4.307 7.230 1.00 94.88 80 LYS A N 1
ATOM 662 C CA . LYS A 1 80 ? -0.914 -2.854 7.441 1.00 94.88 80 LYS A CA 1
ATOM 663 C C . LYS A 1 80 ? 0.124 -2.342 8.446 1.00 94.88 80 LYS A C 1
ATOM 665 O O . LYS A 1 80 ? 0.764 -1.334 8.173 1.00 94.88 80 LYS A O 1
ATOM 670 N N . ALA A 1 81 ? 0.355 -3.055 9.552 1.00 92.12 81 ALA A N 1
ATOM 671 C CA . ALA A 1 81 ? 1.404 -2.718 10.526 1.00 92.12 81 ALA A CA 1
ATOM 672 C C . ALA A 1 81 ? 2.798 -2.704 9.908 1.00 92.12 81 ALA A C 1
ATOM 674 O O . ALA A 1 81 ? 3.557 -1.754 10.088 1.00 92.12 81 ALA A O 1
ATOM 675 N N . THR A 1 82 ? 3.110 -3.732 9.124 1.00 92.31 82 THR A N 1
ATOM 676 C CA . THR A 1 82 ? 4.394 -3.825 8.426 1.00 92.31 82 THR A CA 1
ATOM 677 C C . THR A 1 82 ? 4.594 -2.657 7.459 1.00 92.31 82 THR A C 1
ATOM 679 O O . THR A 1 82 ? 5.662 -2.049 7.455 1.00 92.31 82 THR A O 1
ATOM 682 N N . ILE A 1 83 ? 3.558 -2.313 6.689 1.00 95.19 83 ILE A N 1
ATOM 683 C CA . ILE A 1 83 ? 3.563 -1.189 5.747 1.00 95.19 83 ILE A CA 1
ATOM 684 C C . ILE A 1 83 ? 3.795 0.133 6.476 1.00 95.19 83 ILE A C 1
ATOM 686 O O . ILE A 1 83 ? 4.680 0.892 6.101 1.00 95.19 83 ILE A O 1
ATOM 690 N N . ILE A 1 84 ? 3.031 0.394 7.537 1.00 93.69 84 ILE A N 1
ATOM 691 C CA . ILE A 1 84 ? 3.094 1.654 8.289 1.00 93.69 84 ILE A CA 1
ATOM 692 C C . ILE A 1 84 ? 4.487 1.892 8.882 1.00 93.69 84 ILE A C 1
ATOM 694 O O . ILE A 1 84 ? 4.928 3.038 8.974 1.00 93.69 84 ILE A O 1
ATOM 698 N N . ASN A 1 85 ? 5.186 0.820 9.252 1.00 90.81 85 ASN A N 1
ATOM 699 C CA . ASN A 1 85 ? 6.539 0.893 9.793 1.00 90.81 85 ASN A CA 1
ATOM 700 C C . ASN A 1 85 ? 7.618 1.060 8.715 1.00 90.81 85 ASN A C 1
ATOM 702 O O . ASN A 1 85 ? 8.698 1.558 9.024 1.00 90.81 85 ASN A O 1
ATOM 706 N N . ASN A 1 86 ? 7.370 0.619 7.479 1.00 90.69 86 ASN A N 1
ATOM 707 C CA . ASN A 1 86 ? 8.370 0.661 6.419 1.00 90.69 86 ASN A CA 1
ATOM 708 C C . ASN A 1 86 ? 7.739 0.693 5.020 1.00 90.69 86 ASN A C 1
ATOM 710 O O . ASN A 1 86 ? 7.296 -0.334 4.498 1.00 90.69 86 ASN A O 1
ATOM 714 N N . TYR A 1 87 ? 7.761 1.867 4.392 1.00 94.69 87 TYR A N 1
ATOM 715 C CA . TYR A 1 87 ? 7.260 2.083 3.040 1.00 94.69 87 TYR A CA 1
ATOM 716 C C . TYR A 1 87 ? 8.029 3.201 2.329 1.00 94.69 87 TYR A C 1
ATOM 718 O O . TYR A 1 87 ? 8.721 4.006 2.953 1.00 94.69 87 TYR A O 1
ATOM 726 N N . LYS A 1 88 ? 7.870 3.276 1.006 1.00 94.56 88 LYS A N 1
ATOM 727 C CA . LYS A 1 88 ? 8.363 4.378 0.176 1.00 94.56 88 LYS A CA 1
ATOM 728 C C . LYS A 1 88 ? 7.239 4.935 -0.689 1.00 94.56 88 LYS A C 1
ATOM 730 O O . LYS A 1 88 ? 6.577 4.181 -1.391 1.00 94.56 88 LYS A O 1
ATOM 735 N N . VAL A 1 89 ? 7.048 6.251 -0.670 1.00 96.06 89 VAL A N 1
ATOM 736 C CA . VAL A 1 89 ? 6.022 6.929 -1.480 1.00 96.06 89 VAL A CA 1
ATOM 737 C C . VAL A 1 89 ? 6.429 6.985 -2.954 1.00 96.06 89 VAL A C 1
ATOM 739 O O . VAL A 1 89 ? 7.567 7.337 -3.271 1.00 96.06 89 VAL A O 1
ATOM 742 N N . ILE A 1 90 ? 5.484 6.671 -3.844 1.00 96.38 90 ILE A N 1
ATOM 743 C CA . ILE A 1 90 ? 5.602 6.816 -5.307 1.00 96.38 90 ILE A CA 1
ATOM 744 C C . ILE A 1 90 ? 4.705 7.945 -5.810 1.00 96.38 90 ILE A C 1
ATOM 746 O O . ILE A 1 90 ? 5.168 8.814 -6.558 1.00 96.38 90 ILE A O 1
ATOM 750 N N . PHE A 1 91 ? 3.452 7.966 -5.350 1.00 97.75 91 PHE A N 1
ATOM 751 C CA . PHE A 1 91 ? 2.484 9.028 -5.613 1.00 97.75 91 PHE A CA 1
ATOM 752 C C . PHE A 1 91 ? 1.809 9.462 -4.317 1.00 97.75 91 PHE A C 1
ATOM 754 O O . PHE A 1 91 ? 1.564 8.639 -3.437 1.00 97.75 91 PHE A O 1
ATOM 761 N N . GLY A 1 92 ? 1.494 10.753 -4.224 1.00 96.00 92 GLY A N 1
ATOM 762 C CA . GLY A 1 92 ? 0.877 11.350 -3.044 1.00 96.00 92 GLY A CA 1
ATOM 763 C C . GLY A 1 92 ? 1.835 12.171 -2.187 1.00 96.00 92 GLY A C 1
ATOM 764 O O . GLY A 1 92 ? 3.023 12.320 -2.489 1.00 96.00 92 GLY A O 1
ATOM 765 N N . ASN A 1 93 ? 1.283 12.732 -1.117 1.00 95.94 93 ASN A N 1
ATOM 766 C CA . ASN A 1 93 ? 1.992 13.562 -0.156 1.00 95.94 93 ASN A CA 1
ATOM 767 C C . ASN A 1 93 ? 2.395 12.716 1.067 1.00 95.94 93 ASN A C 1
ATOM 769 O O . ASN A 1 93 ? 1.564 12.048 1.676 1.00 95.94 93 ASN A O 1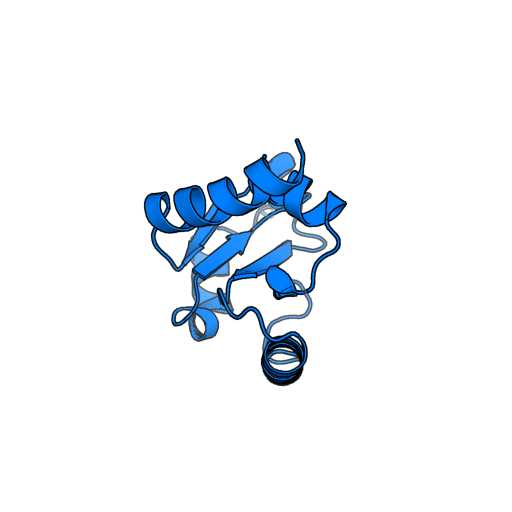
ATOM 773 N N . SER A 1 94 ? 3.685 12.717 1.415 1.00 94.06 94 SER A N 1
ATOM 774 C CA . SER A 1 94 ? 4.215 11.890 2.512 1.00 94.06 94 SER A CA 1
ATOM 775 C C . SER A 1 94 ? 3.637 12.256 3.896 1.00 94.06 94 SER A C 1
ATOM 777 O O . SER A 1 94 ? 3.224 11.338 4.615 1.00 94.06 94 SER A O 1
ATOM 779 N N . PRO A 1 95 ? 3.543 13.549 4.278 1.00 94.94 95 PRO A N 1
ATOM 780 C CA . PRO A 1 95 ? 2.787 13.974 5.458 1.00 94.94 95 PRO A CA 1
ATOM 781 C C . PRO A 1 95 ? 1.346 13.446 5.517 1.00 94.94 95 PRO A C 1
ATOM 783 O O . PRO A 1 95 ? 0.984 12.835 6.522 1.00 94.94 95 PRO A O 1
ATOM 786 N N . ASP A 1 96 ? 0.563 13.593 4.445 1.00 95.38 96 ASP A N 1
ATOM 787 C CA . ASP A 1 96 ? -0.850 13.174 4.417 1.00 95.38 96 ASP A CA 1
ATOM 788 C C . ASP A 1 96 ? -1.003 11.652 4.592 1.00 95.38 96 ASP A C 1
ATOM 790 O O . ASP A 1 96 ? -1.859 11.175 5.344 1.00 95.38 96 ASP A O 1
ATOM 794 N N . ILE A 1 97 ? -0.134 10.871 3.941 1.00 96.50 97 ILE A N 1
ATOM 795 C CA . ILE A 1 97 ? -0.081 9.408 4.096 1.00 96.50 97 ILE A CA 1
ATOM 796 C C . ILE A 1 97 ? 0.295 9.041 5.539 1.00 96.50 97 ILE A C 1
ATOM 798 O O . ILE A 1 97 ? -0.302 8.147 6.142 1.00 96.50 97 ILE A O 1
ATOM 802 N N . SER A 1 98 ? 1.263 9.749 6.123 1.00 93.50 98 SER A N 1
ATOM 803 C CA . SER A 1 98 ? 1.720 9.508 7.495 1.00 93.50 98 SER A CA 1
AT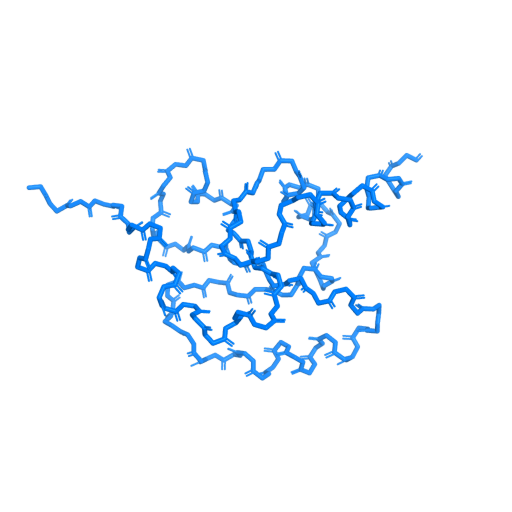OM 804 C C . SER A 1 98 ? 0.642 9.816 8.536 1.00 93.50 98 SER A C 1
ATOM 806 O O . SER A 1 98 ? 0.517 9.079 9.521 1.00 93.50 98 SER A O 1
ATOM 808 N N . GLU A 1 99 ? -0.145 10.871 8.318 1.00 93.88 99 GLU A N 1
ATOM 809 C CA . GLU A 1 99 ? -1.314 11.203 9.134 1.00 93.88 99 GLU A CA 1
ATOM 810 C C . GLU A 1 99 ? -2.398 10.129 8.996 1.00 93.88 99 GLU A C 1
ATOM 812 O O . GLU A 1 99 ? -2.900 9.623 10.001 1.00 93.88 99 GLU A O 1
ATOM 817 N N . TYR A 1 100 ? -2.697 9.692 7.769 1.00 95.00 100 TYR A N 1
ATOM 818 C CA . TYR A 1 100 ? -3.654 8.612 7.538 1.00 95.00 100 TYR A CA 1
ATOM 819 C C . TYR A 1 100 ? -3.253 7.322 8.276 1.00 95.00 100 TYR A C 1
ATOM 821 O O . TYR A 1 100 ? -4.057 6.708 8.979 1.00 95.00 100 TYR A O 1
ATO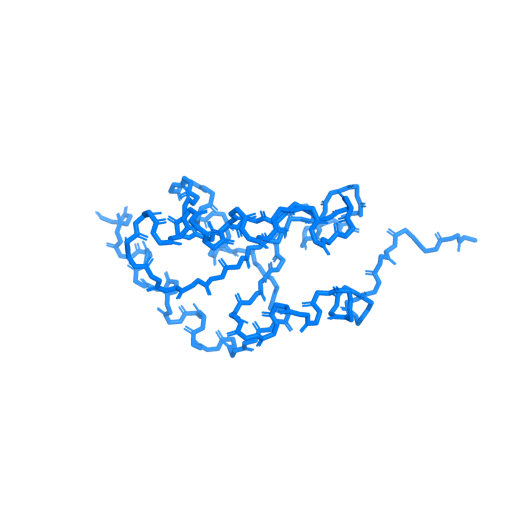M 829 N N . PHE A 1 101 ? -1.976 6.949 8.205 1.00 94.75 101 PHE A N 1
ATOM 830 C CA . PHE A 1 101 ? -1.419 5.801 8.921 1.00 94.75 101 PHE A CA 1
ATOM 831 C C . PHE A 1 101 ? -1.443 5.946 10.444 1.00 94.75 101 PHE A C 1
ATOM 833 O O . PHE A 1 101 ? -1.558 4.944 11.155 1.00 94.75 101 PHE A O 1
ATOM 840 N N . TYR A 1 102 ? -1.389 7.169 10.974 1.00 90.38 102 TYR A N 1
ATOM 841 C CA . TYR A 1 102 ? -1.513 7.405 12.410 1.00 90.38 102 TYR A CA 1
ATOM 842 C C . TYR A 1 102 ? -2.880 6.968 12.960 1.00 90.38 102 TYR A C 1
ATOM 844 O O . TYR A 1 102 ? -2.935 6.437 14.070 1.00 90.38 102 TYR A O 1
ATOM 852 N N . PHE A 1 103 ? -3.962 7.083 12.180 1.00 85.62 103 PHE A N 1
ATOM 853 C CA . PHE A 1 103 ? -5.275 6.564 12.586 1.00 85.62 103 PHE A CA 1
ATOM 854 C C . PHE A 1 103 ? -5.279 5.044 12.778 1.00 85.62 103 PHE A C 1
ATOM 856 O O . PHE A 1 103 ? -5.920 4.557 13.703 1.00 85.62 103 PHE A O 1
ATOM 863 N N . TYR A 1 104 ? -4.543 4.296 11.953 1.00 84.12 104 TYR A N 1
ATOM 864 C CA . TYR A 1 104 ? -4.444 2.840 12.088 1.00 84.12 104 TYR A CA 1
ATOM 865 C C . TYR A 1 104 ? -3.592 2.413 13.281 1.00 84.12 104 TYR A C 1
ATOM 867 O O . TYR A 1 104 ? -3.918 1.414 13.913 1.00 84.12 104 TYR A O 1
ATOM 875 N N . ARG A 1 105 ? -2.553 3.185 13.636 1.00 80.88 105 ARG A N 1
ATOM 876 C CA . ARG A 1 105 ? -1.749 2.913 14.840 1.00 80.88 105 ARG A CA 1
ATOM 877 C C . ARG A 1 105 ? -2.590 2.937 16.114 1.00 80.88 105 ARG A C 1
ATOM 879 O O . ARG A 1 105 ? -2.411 2.082 16.966 1.00 80.88 105 ARG A O 1
ATOM 886 N N . LYS A 1 106 ? -3.560 3.850 16.198 1.00 77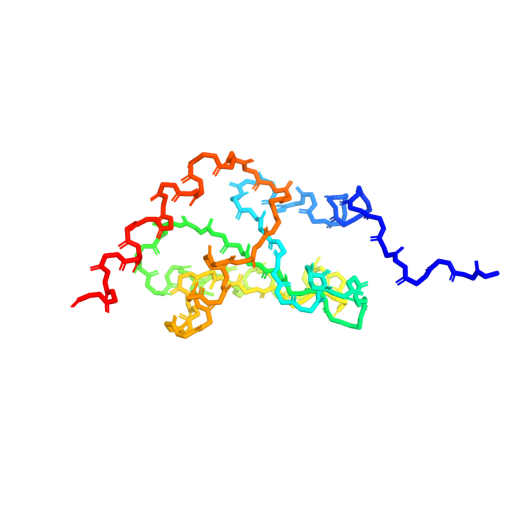.56 106 LYS A N 1
ATOM 887 C CA . LYS A 1 106 ? -4.487 3.951 17.337 1.00 77.56 106 LYS A CA 1
ATOM 888 C C . LYS A 1 106 ? -5.462 2.778 17.475 1.00 77.56 106 LYS A C 1
ATOM 890 O O . LYS A 1 106 ? -6.129 2.690 18.493 1.00 77.56 106 LYS A O 1
ATOM 895 N N . LEU A 1 107 ? -5.600 1.928 16.455 1.00 69.94 107 LEU A N 1
ATOM 896 C CA . LEU A 1 107 ? -6.449 0.732 16.504 1.00 69.94 107 LEU A CA 1
ATOM 897 C C . LEU A 1 107 ? -5.689 -0.506 17.018 1.00 69.94 107 LEU A C 1
ATOM 899 O O . LEU A 1 107 ? -6.288 -1.577 17.109 1.00 69.94 107 LEU A O 1
ATOM 903 N N . TRP A 1 108 ? -4.381 -0.384 17.275 1.00 65.12 108 TRP A N 1
ATOM 904 C CA . TRP A 1 108 ? -3.530 -1.462 17.795 1.00 65.12 108 TRP A CA 1
ATOM 905 C C . TRP A 1 108 ? -3.289 -1.423 19.302 1.00 65.12 108 TRP A C 1
ATOM 907 O O . TRP A 1 108 ? -2.852 -2.442 19.834 1.00 65.12 108 TRP A O 1
ATOM 917 N N . ASP A 1 109 ? -3.584 -0.298 19.950 1.00 52.78 109 ASP A N 1
ATOM 918 C CA . ASP A 1 109 ? -3.586 -0.152 21.410 1.00 52.78 109 ASP A CA 1
ATOM 919 C C . ASP A 1 109 ? -4.971 -0.497 21.985 1.00 52.78 109 ASP A C 1
ATOM 921 O O . ASP A 1 109 ? -5.021 -1.091 23.087 1.00 52.78 109 ASP A O 1
#

pLDDT: mean 89.33, std 12.56, range [35.81, 98.38]